Protein AF-L0A247-F1 (afdb_monomer_lite)

Foldseek 3Di:
DDDLVNLQVDFLVRLLVVQVVAAPVAKKKWADQPPPVPDPQDAPPVRHGDDDDPGDDTDIDGFRKDKDWQDDVSLPVVVPVNSPPPFTKMKIKTALPDPQQDDGIWMDGPNFTWAFPDGWDAGHPHRGITITITTGPPDDPDD

Sequence (143 aa):
MFTPTEIQALSVPELRVIFDALNSPGVKVHRAAPTNNDAPQEVDASGNTILQPPAPEAASVRVSGYAYQLQGRERREYGGDFADIDAPLWLVLLLGDAPVGTPGFELESNGLRLRPLEDANDLGTVGVAWQVLCRAPGARHGV

pLDDT: mean 79.43, std 12.86, range [37.12, 94.56]

Radius of gyration: 18.92 Å; chains: 1; bounding box: 56×45×36 Å

Organism: Deinococcus peraridilitoris (strain DSM 19664 / LMG 22246 / CIP 109416 / KR-200) (NCBI:txid937777)

Structure (mmCIF, N/CA/C/O backbone):
data_AF-L0A247-F1
#
_entry.id   AF-L0A247-F1
#
loop_
_atom_site.group_PDB
_atom_site.id
_atom_site.type_symbol
_atom_site.label_atom_id
_atom_site.label_alt_id
_atom_site.label_comp_id
_atom_site.label_asym_id
_atom_site.label_entity_id
_atom_site.label_seq_id
_atom_site.pdbx_PDB_ins_code
_atom_site.Cartn_x
_atom_site.Cartn_y
_atom_site.Cartn_z
_atom_site.occupancy
_atom_site.B_iso_or_equiv
_atom_site.auth_seq_id
_atom_site.auth_comp_id
_atom_site.auth_asym_id
_atom_site.auth_atom_id
_atom_site.pdbx_PDB_model_num
ATOM 1 N N . MET A 1 1 ? 14.560 -7.254 0.132 1.00 61.62 1 MET A N 1
ATOM 2 C CA . MET A 1 1 ? 13.089 -7.200 0.215 1.00 61.62 1 MET A CA 1
ATOM 3 C C . MET A 1 1 ? 12.668 -8.188 1.285 1.00 61.62 1 MET A C 1
ATOM 5 O O . MET A 1 1 ? 13.225 -9.276 1.282 1.00 61.62 1 MET A O 1
ATOM 9 N N . PHE A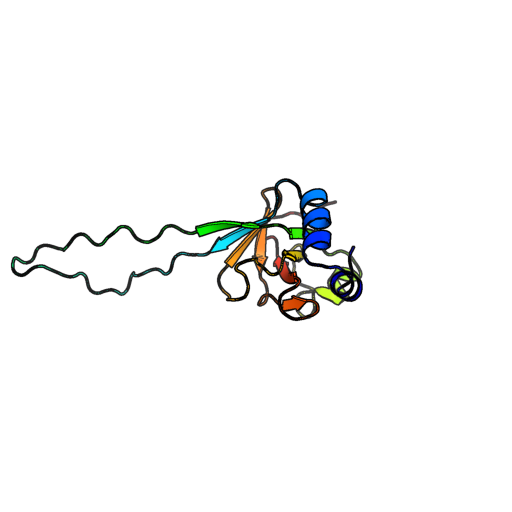 1 2 ? 11.762 -7.807 2.188 1.00 64.31 2 PHE A N 1
ATOM 10 C CA . PHE A 1 2 ? 11.194 -8.750 3.151 1.00 64.31 2 PHE A CA 1
ATOM 11 C C . PHE A 1 2 ? 10.108 -9.578 2.467 1.00 64.31 2 PHE A C 1
ATOM 13 O O . PHE A 1 2 ? 9.194 -9.031 1.851 1.00 64.31 2 PHE A O 1
ATOM 20 N N . THR A 1 3 ? 10.229 -10.890 2.562 1.00 68.00 3 THR A N 1
ATOM 21 C CA . THR A 1 3 ? 9.198 -11.847 2.180 1.00 68.00 3 THR A CA 1
ATOM 22 C C . THR A 1 3 ? 8.062 -11.827 3.204 1.00 68.00 3 THR A C 1
ATOM 24 O O . THR A 1 3 ? 8.297 -11.504 4.374 1.00 68.00 3 THR A O 1
ATOM 27 N N . PRO A 1 4 ? 6.837 -12.229 2.817 1.00 66.56 4 PRO A N 1
ATOM 28 C CA . PRO A 1 4 ? 5.744 -12.409 3.764 1.00 66.56 4 PRO A CA 1
ATOM 29 C C . PRO A 1 4 ? 6.164 -13.224 4.989 1.00 66.56 4 PRO A C 1
ATOM 31 O O . PRO A 1 4 ? 5.896 -12.792 6.100 1.00 66.56 4 PRO A O 1
ATOM 34 N N . THR A 1 5 ? 6.901 -14.327 4.797 1.00 69.00 5 THR A N 1
ATOM 35 C CA . THR A 1 5 ? 7.410 -15.209 5.862 1.00 69.00 5 THR A CA 1
ATOM 36 C C . THR A 1 5 ? 8.352 -14.500 6.838 1.00 69.00 5 THR A C 1
ATOM 38 O O . THR A 1 5 ? 8.248 -14.713 8.043 1.00 69.00 5 THR A O 1
ATOM 41 N N . GLU A 1 6 ? 9.248 -13.638 6.349 1.00 74.81 6 GLU A N 1
ATOM 42 C CA . GLU A 1 6 ? 10.144 -12.851 7.209 1.00 74.81 6 GLU A CA 1
ATOM 43 C C . GLU A 1 6 ? 9.371 -11.824 8.042 1.00 74.81 6 GLU A C 1
ATOM 45 O O . GLU A 1 6 ? 9.709 -11.607 9.200 1.00 74.81 6 GLU A O 1
ATOM 50 N N . ILE A 1 7 ? 8.300 -11.242 7.492 1.00 70.56 7 ILE A N 1
ATOM 51 C CA . ILE A 1 7 ? 7.429 -10.310 8.223 1.00 70.56 7 ILE A CA 1
ATOM 52 C C . ILE A 1 7 ? 6.687 -11.033 9.354 1.00 70.56 7 ILE A C 1
ATOM 54 O O . ILE A 1 7 ? 6.565 -10.478 10.441 1.00 70.56 7 ILE A O 1
ATOM 58 N N . GLN A 1 8 ? 6.247 -12.281 9.146 1.00 67.88 8 GLN A N 1
ATOM 59 C CA . GLN A 1 8 ? 5.537 -13.045 10.190 1.00 67.88 8 GLN A CA 1
ATOM 60 C C . GLN A 1 8 ? 6.439 -13.432 11.368 1.00 67.88 8 GLN A C 1
ATOM 62 O O . GLN A 1 8 ? 5.936 -13.710 12.454 1.00 67.88 8 GLN A O 1
ATOM 67 N N . ALA A 1 9 ? 7.755 -13.489 11.156 1.00 76.62 9 ALA A N 1
ATOM 68 C CA . ALA A 1 9 ? 8.720 -13.810 12.203 1.00 76.62 9 ALA A CA 1
ATOM 69 C C . ALA A 1 9 ? 9.053 -12.606 13.101 1.00 76.62 9 ALA A C 1
ATOM 71 O O . ALA A 1 9 ? 9.680 -12.787 14.144 1.00 76.62 9 ALA A O 1
ATOM 72 N N . LEU A 1 10 ? 8.656 -11.395 12.698 1.00 78.12 10 LEU A N 1
ATOM 73 C CA . LEU A 1 10 ? 8.969 -10.151 13.391 1.00 78.12 10 LEU A CA 1
ATOM 74 C C . LEU A 1 10 ? 7.786 -9.673 14.233 1.00 78.12 10 LEU A C 1
ATOM 76 O O . LEU A 1 10 ? 6.622 -9.763 13.842 1.00 78.12 10 LEU A O 1
ATOM 80 N N . SER A 1 11 ? 8.092 -9.101 15.392 1.00 80.94 11 SER A N 1
ATOM 81 C CA . SER A 1 11 ? 7.105 -8.418 16.222 1.00 80.94 11 SER A CA 1
ATOM 82 C C . SER A 1 11 ? 6.771 -7.022 15.675 1.00 80.94 11 SER A C 1
ATOM 84 O O . SER A 1 11 ? 7.562 -6.388 14.974 1.00 80.94 11 SER A O 1
ATOM 86 N N . VAL A 1 12 ? 5.600 -6.492 16.045 1.00 80.25 12 VAL A N 1
ATOM 87 C CA . VAL A 1 12 ? 5.164 -5.138 15.650 1.00 80.25 12 VAL A CA 1
ATOM 88 C C . VAL A 1 12 ? 6.189 -4.046 16.021 1.00 80.25 12 VAL A C 1
ATOM 90 O O . VAL A 1 12 ? 6.452 -3.184 15.179 1.00 80.25 12 VAL A O 1
ATOM 93 N N . PRO A 1 13 ? 6.816 -4.045 17.220 1.00 83.38 13 PRO A N 1
ATOM 94 C CA . PRO A 1 13 ? 7.874 -3.083 17.535 1.00 83.38 13 P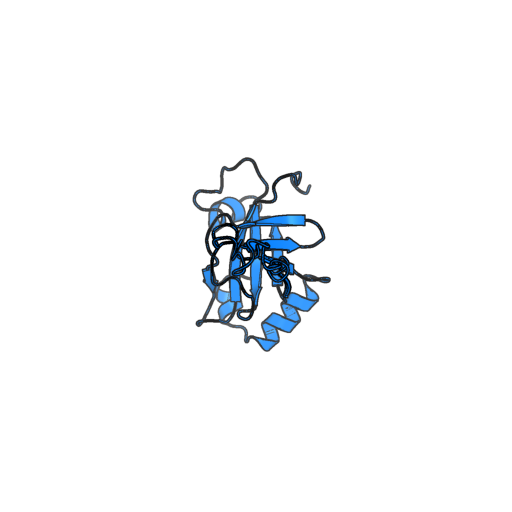RO A CA 1
ATOM 95 C C . PRO A 1 13 ? 9.097 -3.187 16.614 1.00 83.38 13 PRO A C 1
ATOM 97 O O . PRO A 1 13 ? 9.636 -2.158 16.210 1.00 83.38 13 PRO A O 1
ATOM 100 N N . GLU A 1 14 ? 9.521 -4.400 16.249 1.00 84.75 14 GLU A N 1
ATOM 101 C CA . GLU A 1 14 ? 10.663 -4.614 15.347 1.00 84.75 14 GLU A CA 1
ATOM 102 C C . GLU A 1 14 ? 10.353 -4.117 13.934 1.00 84.75 14 GLU A C 1
ATOM 104 O O . GLU A 1 14 ? 11.150 -3.386 13.342 1.00 84.75 14 GLU A O 1
ATOM 109 N N . LEU A 1 15 ? 9.161 -4.433 13.422 1.00 82.75 15 LEU A N 1
ATOM 110 C CA . LEU A 1 15 ? 8.697 -3.941 12.125 1.00 82.75 15 LEU A CA 1
ATOM 111 C C . LEU A 1 15 ? 8.607 -2.419 12.088 1.00 82.75 15 LEU A C 1
ATOM 113 O O . LEU A 1 15 ? 8.993 -1.818 11.089 1.00 82.75 15 LEU A O 1
ATOM 117 N N . ARG A 1 16 ? 8.159 -1.781 13.175 1.00 83.88 16 ARG A N 1
ATOM 118 C CA . ARG A 1 16 ? 8.105 -0.317 13.256 1.00 83.88 16 ARG A CA 1
ATOM 119 C C . ARG A 1 16 ? 9.494 0.301 13.105 1.00 83.88 16 ARG A C 1
ATOM 121 O O . ARG A 1 16 ? 9.663 1.188 12.276 1.00 83.88 16 ARG A O 1
ATOM 128 N N . VAL A 1 17 ? 10.492 -0.212 13.829 1.00 85.06 17 VAL A N 1
ATOM 129 C CA . VAL A 1 17 ? 11.884 0.265 13.719 1.00 85.06 17 VAL A CA 1
ATOM 130 C C . VAL A 1 17 ? 12.418 0.092 12.295 1.00 85.06 17 VAL A C 1
ATOM 132 O O . VAL A 1 17 ? 13.030 1.009 11.749 1.00 85.06 17 VAL A O 1
ATOM 135 N N . ILE A 1 18 ? 12.165 -1.063 11.676 1.00 85.06 18 ILE A N 1
ATOM 136 C CA . ILE A 1 18 ? 12.611 -1.356 10.309 1.00 85.06 18 ILE A CA 1
ATOM 137 C C . ILE A 1 18 ? 11.933 -0.425 9.296 1.00 85.06 18 ILE A C 1
ATOM 139 O O . ILE A 1 18 ? 12.609 0.168 8.456 1.00 85.06 18 ILE A O 1
ATOM 143 N N . PHE A 1 19 ? 10.610 -0.272 9.361 1.00 85.56 19 PHE A N 1
ATOM 144 C CA . PHE A 1 19 ? 9.858 0.559 8.419 1.00 85.56 19 PHE A CA 1
ATOM 145 C C . PHE A 1 19 ? 10.207 2.041 8.549 1.00 85.56 19 PHE A C 1
ATOM 147 O O . PHE A 1 19 ? 10.412 2.701 7.528 1.00 85.56 19 PHE A O 1
ATOM 154 N N . ASP A 1 20 ? 10.343 2.545 9.775 1.00 81.69 20 ASP A N 1
ATOM 155 C CA . ASP A 1 20 ? 10.732 3.934 10.021 1.00 81.69 20 ASP A CA 1
ATOM 156 C C . ASP A 1 20 ? 12.152 4.220 9.498 1.00 81.69 20 ASP A C 1
ATOM 158 O O . ASP A 1 20 ? 12.416 5.307 8.980 1.00 81.69 20 ASP A O 1
ATOM 162 N N . ALA A 1 21 ? 13.057 3.235 9.565 1.00 82.81 21 ALA A N 1
ATOM 163 C CA . ALA A 1 21 ? 14.403 3.349 9.006 1.00 82.81 21 ALA A CA 1
ATOM 164 C C . ALA A 1 21 ? 14.424 3.300 7.468 1.00 82.81 21 ALA A C 1
ATOM 166 O O . ALA A 1 21 ? 15.199 4.019 6.837 1.00 82.81 21 ALA A O 1
ATOM 167 N N . LEU A 1 22 ? 13.592 2.453 6.854 1.00 78.19 22 LEU A N 1
ATOM 168 C CA . LEU A 1 22 ? 13.606 2.221 5.406 1.00 78.19 22 LEU A CA 1
ATOM 169 C C . LEU A 1 22 ? 12.894 3.294 4.591 1.00 78.19 22 LEU A C 1
ATOM 171 O O . LEU A 1 22 ? 13.208 3.469 3.415 1.00 78.19 22 LEU A O 1
ATOM 175 N N . ASN A 1 23 ? 11.912 3.975 5.171 1.00 68.38 23 ASN A N 1
ATOM 176 C CA . ASN A 1 23 ? 11.053 4.866 4.411 1.00 68.38 23 ASN A CA 1
ATOM 177 C C . ASN A 1 23 ? 10.811 6.158 5.180 1.00 68.38 23 ASN A C 1
ATOM 179 O O . ASN A 1 23 ? 9.683 6.460 5.537 1.00 68.38 23 ASN A O 1
ATOM 183 N N . SER A 1 24 ? 11.861 6.936 5.436 1.00 64.75 24 SER A N 1
ATOM 184 C CA . SER A 1 24 ? 11.723 8.312 5.921 1.00 64.75 24 SER A CA 1
ATOM 185 C C . SER A 1 24 ? 11.548 9.245 4.714 1.00 64.75 24 SER A C 1
ATOM 187 O O . SER A 1 24 ? 12.439 9.284 3.863 1.00 64.75 24 SER A O 1
ATOM 189 N N . PRO A 1 25 ? 10.418 9.974 4.585 1.00 64.38 25 PRO A N 1
ATOM 190 C CA . PRO A 1 25 ? 9.573 10.457 5.683 1.00 64.38 25 PRO A CA 1
ATOM 191 C C . PRO A 1 25 ? 8.287 9.653 5.996 1.00 64.38 25 PRO A C 1
ATOM 193 O O . PRO A 1 25 ? 7.515 10.092 6.843 1.00 64.38 25 PRO A O 1
ATOM 196 N N . GLY A 1 26 ? 8.017 8.521 5.354 1.00 79.81 26 GLY A N 1
ATOM 197 C CA . GLY A 1 26 ? 6.903 7.609 5.670 1.00 79.81 26 GLY A CA 1
ATOM 198 C C . GLY A 1 26 ? 5.865 7.523 4.555 1.00 79.81 26 GLY A C 1
ATOM 199 O O . GLY A 1 26 ? 5.914 8.288 3.588 1.00 79.81 26 GLY A O 1
ATOM 200 N N . VAL A 1 27 ? 4.887 6.626 4.713 1.00 89.19 27 VAL A N 1
ATOM 201 C CA . VAL A 1 27 ? 3.733 6.524 3.804 1.00 89.19 27 VAL A CA 1
ATOM 202 C C . VAL A 1 27 ? 2.583 7.357 4.362 1.00 89.19 27 VAL A C 1
ATOM 204 O O . VAL A 1 27 ? 2.311 7.329 5.562 1.00 89.19 27 VAL A O 1
ATOM 207 N N . LYS A 1 28 ? 1.889 8.116 3.514 1.00 91.50 28 LYS A N 1
ATOM 208 C CA . LYS A 1 28 ? 0.606 8.734 3.870 1.00 91.50 28 LYS A CA 1
ATOM 209 C C . LYS A 1 28 ? -0.535 7.909 3.296 1.00 91.50 28 LYS A C 1
ATOM 211 O O . LYS A 1 28 ? -0.479 7.514 2.135 1.00 91.50 28 LYS A O 1
ATOM 216 N N . VAL A 1 29 ? -1.572 7.703 4.096 1.00 91.44 29 VAL A N 1
ATOM 217 C CA . VAL A 1 29 ? -2.848 7.126 3.674 1.00 91.44 29 VAL A CA 1
ATOM 218 C C . VAL A 1 29 ? -3.848 8.263 3.530 1.00 91.44 29 VAL A C 1
ATOM 220 O O . VAL A 1 29 ? -4.139 8.951 4.507 1.00 91.44 29 VAL A O 1
ATOM 223 N N . HIS A 1 30 ? -4.363 8.449 2.321 1.00 90.44 30 HIS A N 1
ATOM 224 C CA . HIS A 1 30 ? -5.393 9.424 1.984 1.00 90.44 30 HIS A CA 1
ATOM 225 C C . HIS A 1 30 ? -6.736 8.712 1.894 1.00 90.44 30 HIS A C 1
ATOM 227 O O . HIS A 1 30 ? -6.908 7.826 1.056 1.00 90.44 30 HIS A O 1
ATOM 233 N N . ARG A 1 31 ? -7.703 9.103 2.722 1.00 82.44 31 ARG A N 1
ATOM 234 C CA . ARG A 1 31 ? -9.088 8.635 2.605 1.00 82.44 31 ARG A CA 1
ATOM 235 C C . ARG A 1 31 ? -9.976 9.757 2.106 1.00 82.44 31 ARG A C 1
ATOM 237 O O . ARG A 1 31 ? -9.939 10.869 2.634 1.00 82.44 31 ARG A O 1
ATOM 244 N N . ALA A 1 32 ? -10.789 9.446 1.100 1.00 67.25 32 ALA A N 1
ATOM 245 C CA . ALA A 1 32 ? -11.870 10.335 0.720 1.00 67.25 32 ALA A CA 1
ATOM 246 C C . ALA A 1 32 ? -12.823 10.471 1.912 1.00 67.25 32 ALA A C 1
ATOM 248 O O . ALA A 1 32 ? -13.175 9.480 2.557 1.00 67.25 32 ALA A O 1
ATOM 249 N N . ALA A 1 33 ? -13.217 11.702 2.219 1.00 61.84 33 ALA A N 1
ATOM 250 C CA . ALA A 1 33 ? -14.287 11.918 3.168 1.00 61.84 33 ALA A CA 1
ATOM 251 C C . ALA A 1 33 ? -15.574 11.272 2.633 1.00 61.84 33 ALA A C 1
ATOM 253 O O . ALA A 1 33 ? -15.807 11.317 1.420 1.00 61.84 33 ALA A O 1
ATOM 254 N N . PRO A 1 34 ? -16.422 10.691 3.496 1.00 56.38 34 PRO A N 1
ATOM 255 C CA . PRO A 1 34 ? -17.761 10.321 3.076 1.00 56.38 34 PRO A CA 1
ATOM 256 C C . PRO A 1 34 ? -18.469 11.596 2.606 1.00 56.38 34 PRO A C 1
ATOM 258 O O . PRO A 1 34 ? -18.750 12.498 3.396 1.00 56.38 34 PRO A O 1
ATOM 261 N N . THR A 1 35 ? -18.706 11.712 1.301 1.00 53.31 35 THR A N 1
ATOM 262 C CA . THR A 1 35 ? -19.495 12.805 0.737 1.00 53.31 35 THR A CA 1
ATOM 263 C C . THR A 1 35 ? -20.932 12.641 1.203 1.00 53.31 35 THR A C 1
ATOM 265 O O . THR A 1 35 ? -21.670 11.823 0.664 1.00 53.31 35 THR A O 1
ATOM 268 N N . ASN A 1 36 ? -21.345 13.452 2.174 1.00 51.91 36 ASN A N 1
ATOM 269 C CA . ASN A 1 36 ? -22.738 13.596 2.606 1.00 51.91 36 ASN A CA 1
ATOM 270 C C . ASN A 1 36 ? -23.575 14.395 1.577 1.00 51.91 36 ASN A C 1
ATOM 272 O O . ASN A 1 36 ? -24.443 15.180 1.943 1.00 51.91 36 ASN A O 1
ATOM 276 N N . ASN A 1 37 ? -23.303 14.229 0.278 1.00 51.31 37 ASN A N 1
ATOM 277 C CA . ASN A 1 37 ? -23.938 15.018 -0.785 1.00 51.31 37 ASN A CA 1
ATOM 278 C C . ASN A 1 37 ? -25.402 14.627 -1.058 1.00 51.31 37 ASN A C 1
ATOM 280 O O . ASN A 1 37 ? -26.077 15.349 -1.783 1.00 51.31 37 ASN A O 1
ATOM 284 N N . ASP A 1 38 ? -25.894 13.534 -0.466 1.00 51.50 38 ASP A N 1
ATOM 285 C CA . ASP A 1 38 ? -27.291 13.086 -0.576 1.00 51.50 38 ASP A CA 1
ATOM 286 C C . ASP A 1 38 ? -28.148 13.423 0.658 1.00 51.50 38 ASP A C 1
ATOM 288 O O . ASP A 1 38 ? -29.314 13.034 0.725 1.00 51.50 38 ASP A O 1
ATOM 292 N N . ALA A 1 39 ? -27.615 14.142 1.655 1.00 52.31 39 ALA A N 1
ATOM 293 C CA . ALA A 1 39 ? -28.449 14.609 2.759 1.00 52.31 39 ALA A CA 1
ATOM 294 C C . ALA A 1 39 ? -29.413 15.695 2.236 1.00 52.31 39 ALA A C 1
ATOM 296 O O . ALA A 1 39 ? -28.935 16.703 1.703 1.00 52.31 39 ALA A O 1
ATOM 297 N N . PRO A 1 40 ? -30.748 15.538 2.380 1.00 60.34 40 PRO A N 1
ATOM 298 C CA . PRO A 1 40 ? -31.696 16.591 2.038 1.00 60.34 40 PRO A CA 1
ATOM 299 C C . PRO A 1 40 ? -31.274 17.891 2.721 1.00 60.34 40 PRO A C 1
ATOM 301 O O . PRO A 1 40 ? -30.947 17.884 3.909 1.00 60.34 40 PRO A O 1
ATOM 304 N N . GLN A 1 41 ? -31.254 18.999 1.980 1.00 65.19 41 GLN A N 1
ATOM 305 C CA . GLN A 1 41 ? -31.003 20.303 2.584 1.00 65.19 41 GLN A CA 1
ATOM 306 C C . GLN A 1 41 ? -32.126 20.573 3.588 1.00 65.19 41 GLN A C 1
ATOM 308 O O . GLN A 1 41 ? -33.269 20.803 3.190 1.00 65.19 41 GLN A O 1
ATOM 313 N N . GLU A 1 42 ? -31.821 20.501 4.885 1.00 66.62 42 GLU A N 1
ATOM 314 C CA . GLU A 1 42 ? -32.783 20.892 5.906 1.00 66.62 42 GLU A CA 1
ATOM 315 C C . GLU A 1 42 ? -33.057 22.386 5.746 1.00 66.62 42 GLU A C 1
ATOM 317 O O . GLU A 1 42 ? -32.157 23.229 5.803 1.00 66.62 42 GLU A O 1
ATOM 322 N N . VAL A 1 43 ? -34.320 22.702 5.492 1.00 73.12 43 VAL A N 1
ATOM 323 C CA . VAL A 1 43 ? -34.843 24.062 5.503 1.00 73.12 43 VAL A CA 1
ATOM 324 C C . VAL A 1 43 ? -35.572 24.270 6.820 1.00 73.12 43 VAL A C 1
ATOM 326 O O . VAL A 1 43 ? -36.328 23.404 7.265 1.00 73.12 43 VAL A O 1
ATOM 329 N N . ASP A 1 44 ? -35.325 25.402 7.469 1.00 74.50 44 ASP A N 1
ATOM 330 C CA . ASP A 1 44 ? -36.058 25.772 8.671 1.00 74.50 44 ASP A CA 1
ATOM 331 C C . ASP A 1 44 ? -37.536 26.076 8.349 1.00 74.50 44 ASP A C 1
ATOM 333 O O . ASP A 1 44 ? -37.956 26.175 7.193 1.00 74.50 44 ASP A O 1
ATOM 337 N N . ALA A 1 45 ? -38.353 26.259 9.389 1.00 72.75 45 ALA A N 1
ATOM 338 C CA . ALA A 1 45 ? -39.774 26.590 9.240 1.00 72.75 45 ALA A CA 1
ATOM 339 C C . ALA A 1 45 ? -40.038 27.934 8.521 1.00 72.75 45 ALA A C 1
ATOM 341 O O . ALA A 1 45 ? -41.186 28.240 8.203 1.00 72.75 45 ALA A O 1
ATOM 342 N N . SER A 1 46 ? -38.996 28.733 8.272 1.00 79.62 46 SER A N 1
ATOM 343 C CA . SER A 1 46 ? -39.045 30.008 7.549 1.00 79.62 46 SER A CA 1
ATOM 344 C C . SER A 1 46 ? -38.560 29.882 6.097 1.00 79.62 46 SER A C 1
ATOM 346 O O . SER A 1 46 ? -38.538 30.879 5.379 1.00 79.62 46 SER A O 1
ATOM 348 N N . GLY A 1 47 ? -38.192 28.676 5.649 1.00 71.06 47 GLY A N 1
ATOM 349 C CA . GLY A 1 47 ? -37.686 28.410 4.303 1.00 71.06 47 GLY A CA 1
ATOM 350 C C . GLY A 1 47 ? -36.211 28.762 4.099 1.00 71.06 47 GLY A C 1
ATOM 351 O O . GLY A 1 47 ? -35.751 28.756 2.957 1.00 71.06 47 GLY A O 1
ATOM 352 N N . ASN A 1 48 ? -35.457 29.056 5.163 1.00 76.56 48 ASN A N 1
ATOM 353 C CA . ASN A 1 48 ? -34.018 29.278 5.057 1.00 76.56 48 ASN A CA 1
ATOM 354 C C . ASN A 1 48 ? -33.271 27.949 5.136 1.00 76.56 48 ASN A C 1
ATOM 356 O O . ASN A 1 48 ? -33.572 27.095 5.968 1.00 76.56 48 ASN A O 1
ATOM 360 N N . THR A 1 49 ? -32.249 27.793 4.300 1.00 69.19 49 THR A N 1
ATOM 361 C CA . THR A 1 49 ? -31.333 26.655 4.378 1.00 69.19 49 THR A CA 1
ATOM 362 C C . THR A 1 49 ? -30.582 26.686 5.705 1.00 69.19 49 THR A C 1
ATOM 364 O O . THR A 1 49 ? -29.889 27.660 6.009 1.00 69.19 49 THR A O 1
ATOM 367 N N . ILE A 1 50 ? -30.688 25.615 6.489 1.00 71.38 50 ILE A N 1
ATOM 368 C CA . ILE A 1 50 ? -29.856 25.432 7.673 1.00 71.38 50 ILE A CA 1
ATOM 369 C C . ILE A 1 50 ? -28.426 25.200 7.179 1.00 71.38 50 ILE A C 1
ATOM 371 O O . ILE A 1 50 ? -28.178 24.320 6.353 1.00 71.38 50 ILE A O 1
ATOM 375 N N . LEU A 1 51 ? -27.480 26.020 7.648 1.00 62.78 51 LEU A N 1
ATOM 376 C CA . LEU A 1 51 ? -26.058 25.842 7.355 1.00 62.78 51 LEU A CA 1
ATOM 377 C C . LEU A 1 51 ? -25.635 24.447 7.820 1.00 62.78 51 LEU A C 1
ATOM 379 O O . LEU A 1 51 ? -25.527 24.195 9.021 1.00 62.78 51 LEU A O 1
ATOM 383 N N . GLN A 1 52 ? -25.397 23.544 6.868 1.00 61.25 52 GLN A N 1
ATOM 384 C CA . GLN A 1 52 ? -24.783 22.264 7.183 1.00 61.25 52 GLN A CA 1
ATOM 385 C C . GLN A 1 52 ? -23.372 22.510 7.734 1.00 61.25 52 GLN A C 1
ATOM 387 O O . GLN A 1 52 ? -22.672 23.415 7.262 1.00 61.25 52 GLN A O 1
ATOM 392 N N . PRO A 1 53 ? -22.933 21.716 8.726 1.00 59.84 53 PRO A N 1
ATOM 393 C CA . PRO A 1 53 ? -21.539 21.725 9.134 1.00 59.84 53 PRO A CA 1
ATOM 394 C C . PRO A 1 53 ? -20.649 21.449 7.911 1.00 59.84 53 PRO A C 1
ATOM 396 O O . PRO A 1 53 ? -21.069 20.715 7.010 1.00 59.84 53 PRO A O 1
ATOM 399 N N . PRO A 1 54 ? -19.438 22.036 7.849 1.00 57.31 54 PRO A N 1
ATOM 400 C CA . PRO A 1 54 ? -18.526 21.788 6.741 1.00 57.31 54 PRO A CA 1
ATOM 401 C C . PRO A 1 54 ? -18.338 20.279 6.571 1.00 57.31 54 PRO A C 1
ATOM 403 O O . PRO A 1 54 ? -18.200 19.552 7.560 1.00 57.31 54 PRO A O 1
ATOM 406 N N . ALA A 1 55 ? -18.370 19.813 5.320 1.00 57.69 55 ALA A N 1
ATOM 407 C CA . ALA A 1 55 ? -18.106 18.414 5.019 1.00 57.69 55 ALA A CA 1
ATOM 408 C C . ALA A 1 55 ? -16.770 18.007 5.667 1.00 57.69 55 ALA A C 1
ATOM 410 O O . ALA A 1 55 ? -15.828 18.809 5.642 1.00 57.69 55 ALA A O 1
ATOM 411 N N . PRO A 1 56 ? -16.671 16.804 6.264 1.00 55.53 56 PRO A N 1
ATOM 412 C CA . PRO A 1 56 ? -15.410 16.353 6.833 1.00 55.53 56 PRO A CA 1
ATOM 413 C C . PRO A 1 56 ? -14.322 16.429 5.755 1.00 55.53 56 PRO A C 1
ATOM 415 O O . PRO A 1 56 ? -14.541 16.009 4.621 1.00 55.53 56 PRO A O 1
ATOM 418 N N . GLU A 1 57 ? -13.168 17.015 6.073 1.00 59.16 57 GLU A N 1
ATOM 419 C CA . GLU A 1 57 ? -12.044 17.058 5.137 1.00 59.16 57 GLU A CA 1
ATOM 420 C C . GLU A 1 57 ? -11.494 15.645 4.896 1.00 59.16 57 GLU A C 1
ATOM 422 O O . GLU A 1 57 ? -11.583 14.762 5.754 1.00 59.16 57 GLU A O 1
ATOM 427 N N . ALA A 1 58 ? -10.911 15.424 3.714 1.00 63.97 58 ALA A N 1
ATOM 428 C CA . ALA A 1 58 ? -10.186 14.193 3.423 1.00 63.97 58 ALA A CA 1
ATOM 429 C C . ALA A 1 58 ? -9.077 13.988 4.468 1.00 63.97 58 ALA A C 1
ATOM 431 O O . ALA A 1 58 ? -8.189 14.828 4.626 1.00 63.97 58 ALA A O 1
ATOM 432 N N . ALA A 1 59 ? -9.126 12.867 5.187 1.00 75.12 59 ALA A N 1
ATOM 433 C CA . ALA A 1 59 ? -8.147 12.561 6.217 1.00 75.12 59 ALA A CA 1
ATOM 434 C C . ALA A 1 59 ? -6.883 11.978 5.569 1.00 75.12 59 ALA A C 1
ATOM 436 O O . ALA A 1 59 ? -6.935 10.936 4.909 1.00 75.12 59 ALA A O 1
ATOM 437 N N . SER A 1 60 ? -5.745 12.644 5.779 1.00 84.19 60 SER A N 1
ATOM 438 C CA . SER A 1 60 ? -4.418 12.126 5.440 1.00 84.19 60 SER A CA 1
ATOM 439 C C . SER A 1 60 ? -3.676 11.768 6.722 1.00 84.19 60 SER A C 1
ATOM 441 O O . SER A 1 60 ? -3.326 12.654 7.500 1.00 84.19 60 SER A O 1
ATOM 443 N N . VAL A 1 61 ? -3.374 10.486 6.920 1.00 88.88 61 VAL A N 1
ATOM 444 C CA . VAL A 1 61 ? -2.634 10.001 8.096 1.00 88.88 61 VAL A CA 1
ATOM 445 C C . VAL A 1 61 ? -1.287 9.450 7.660 1.00 88.88 61 VAL A C 1
ATOM 447 O O . VAL A 1 61 ? -1.205 8.657 6.724 1.00 88.88 61 VAL A O 1
ATOM 450 N N . ARG A 1 62 ? -0.215 9.868 8.335 1.00 89.81 62 ARG A N 1
ATOM 451 C CA . ARG A 1 62 ? 1.108 9.269 8.145 1.00 89.81 62 ARG A CA 1
ATOM 452 C C . ARG A 1 62 ? 1.207 7.981 8.953 1.00 89.81 62 ARG A C 1
ATOM 454 O O . ARG A 1 62 ? 0.872 7.974 10.132 1.00 89.81 62 ARG A O 1
ATOM 461 N N . VAL A 1 63 ? 1.702 6.930 8.315 1.00 89.38 63 VAL A N 1
ATOM 462 C CA . VAL A 1 63 ? 1.855 5.597 8.897 1.00 89.38 63 VAL A CA 1
ATOM 463 C C . VAL A 1 63 ? 3.266 5.064 8.662 1.00 89.38 63 VAL A C 1
ATOM 465 O O . VAL A 1 63 ? 3.932 5.430 7.687 1.00 89.38 63 VAL A O 1
ATOM 468 N N . SER A 1 64 ? 3.708 4.183 9.559 1.00 89.12 64 SER A N 1
ATOM 469 C CA . SER A 1 64 ? 4.940 3.417 9.379 1.00 89.12 64 SER A CA 1
ATOM 470 C C . SER A 1 64 ? 4.718 2.374 8.287 1.00 89.12 64 SER A C 1
ATOM 472 O O . SER A 1 64 ? 3.779 1.577 8.344 1.00 89.12 64 SER A O 1
ATOM 474 N N . GLY A 1 65 ? 5.576 2.384 7.276 1.00 88.62 65 GLY A N 1
ATOM 475 C CA . GLY A 1 65 ? 5.470 1.468 6.153 1.00 88.62 65 GLY A CA 1
ATOM 476 C C . GLY A 1 65 ? 6.531 1.722 5.099 1.00 88.62 65 GLY A C 1
ATOM 477 O O . GLY A 1 65 ? 7.149 2.782 5.068 1.00 88.62 65 GLY A O 1
ATOM 478 N N . TYR A 1 66 ? 6.721 0.758 4.215 1.00 88.19 66 TYR A N 1
ATOM 479 C CA . TYR A 1 66 ? 7.737 0.748 3.176 1.00 88.19 66 TYR A CA 1
ATOM 480 C C . TYR A 1 66 ? 7.094 0.486 1.814 1.00 88.19 66 TYR A C 1
ATOM 482 O O . TYR A 1 66 ? 6.314 -0.450 1.663 1.00 88.19 66 TYR A O 1
ATOM 490 N N . ALA A 1 67 ? 7.424 1.310 0.821 1.00 89.88 67 ALA A N 1
ATOM 491 C CA . ALA A 1 67 ? 6.951 1.159 -0.550 1.00 89.88 67 ALA A CA 1
ATOM 492 C C . ALA A 1 67 ? 8.133 0.921 -1.488 1.00 89.88 67 ALA A C 1
ATOM 494 O O . ALA A 1 67 ? 9.123 1.652 -1.433 1.00 89.88 67 ALA A O 1
ATOM 495 N N . TYR A 1 68 ? 8.013 -0.055 -2.383 1.00 89.69 68 TYR A N 1
ATOM 496 C CA . TYR A 1 68 ? 9.020 -0.307 -3.408 1.00 89.69 68 TYR A CA 1
ATOM 497 C C . TYR A 1 68 ? 8.385 -0.740 -4.725 1.00 89.69 68 TYR A C 1
ATOM 499 O O . TYR A 1 68 ? 7.304 -1.330 -4.760 1.00 89.69 68 TYR A O 1
ATOM 507 N N . GLN A 1 69 ? 9.059 -0.406 -5.823 1.00 90.81 69 GLN A N 1
ATOM 508 C CA . GLN A 1 69 ? 8.611 -0.748 -7.164 1.00 90.81 69 GLN A CA 1
ATOM 509 C C . GLN A 1 69 ? 8.943 -2.213 -7.468 1.00 90.81 69 GLN A C 1
ATOM 511 O O . GLN A 1 69 ? 10.090 -2.628 -7.317 1.00 90.81 69 GLN A O 1
ATOM 516 N N . LEU A 1 70 ? 7.962 -2.970 -7.955 1.00 90.12 70 LEU A N 1
ATOM 517 C CA . LEU A 1 70 ? 8.157 -4.341 -8.417 1.00 90.12 70 LEU A CA 1
ATOM 518 C C . LEU A 1 70 ? 8.872 -4.350 -9.770 1.00 90.12 70 LEU A C 1
ATOM 520 O O . LEU A 1 70 ? 8.461 -3.658 -10.711 1.00 90.12 70 LEU A O 1
ATOM 524 N N . GLN A 1 71 ? 9.909 -5.180 -9.895 1.00 88.19 71 GLN A N 1
ATOM 525 C CA . GLN A 1 71 ? 10.670 -5.332 -11.134 1.00 88.19 71 GLN A CA 1
ATOM 526 C C . GLN A 1 71 ? 10.776 -6.796 -11.576 1.00 88.19 71 GLN A C 1
ATOM 528 O O . GLN A 1 71 ? 10.692 -7.729 -10.779 1.00 88.19 71 GLN A O 1
ATOM 533 N N . GLY A 1 72 ? 10.960 -7.012 -12.883 1.00 86.31 72 GLY A N 1
ATOM 534 C CA . GLY A 1 72 ? 11.322 -8.309 -13.461 1.00 86.31 72 GLY A CA 1
ATOM 535 C C . GLY A 1 72 ? 10.452 -9.487 -13.001 1.00 86.31 72 GLY A C 1
ATOM 536 O O . GLY A 1 72 ? 9.303 -9.631 -13.419 1.00 86.31 72 GLY A O 1
ATOM 537 N N . ARG A 1 73 ? 11.036 -10.375 -12.186 1.00 87.56 73 ARG A N 1
ATOM 538 C CA . ARG A 1 73 ? 10.358 -11.564 -11.647 1.00 87.56 73 ARG A CA 1
ATOM 539 C C . ARG A 1 73 ? 9.315 -11.208 -10.588 1.00 87.56 73 ARG A C 1
ATOM 541 O O . ARG A 1 73 ? 8.231 -11.776 -10.622 1.00 87.56 73 ARG A O 1
ATOM 548 N N . GLU A 1 74 ? 9.612 -10.262 -9.703 1.00 86.38 74 GLU A N 1
ATOM 549 C CA . GLU A 1 74 ? 8.714 -9.857 -8.613 1.00 86.38 74 GLU A CA 1
ATOM 550 C C . GLU A 1 74 ? 7.399 -9.315 -9.167 1.00 86.38 74 GLU A C 1
ATOM 552 O O . GLU A 1 74 ? 6.325 -9.593 -8.647 1.00 86.38 74 GLU A O 1
ATOM 557 N N . ARG A 1 75 ? 7.474 -8.604 -10.294 1.00 88.50 75 ARG A N 1
ATOM 558 C CA . ARG A 1 75 ? 6.297 -8.112 -11.005 1.00 88.50 75 ARG A CA 1
ATOM 559 C C . ARG A 1 75 ? 5.355 -9.237 -11.448 1.00 88.50 75 ARG A C 1
ATOM 561 O O . ARG A 1 75 ? 4.148 -9.055 -11.402 1.00 88.50 75 ARG A O 1
ATOM 568 N N . ARG A 1 76 ? 5.893 -10.392 -11.854 1.00 87.12 76 ARG A N 1
ATOM 569 C CA . ARG A 1 76 ? 5.096 -11.575 -12.223 1.00 87.12 76 ARG A CA 1
ATOM 570 C C . ARG A 1 76 ? 4.592 -12.346 -11.006 1.00 87.12 76 ARG A C 1
ATOM 572 O O . ARG A 1 76 ? 3.517 -12.920 -11.063 1.00 87.12 76 ARG A O 1
ATOM 579 N N . GLU A 1 77 ? 5.376 -12.371 -9.935 1.00 87.81 77 GLU A N 1
ATOM 580 C CA . GLU A 1 77 ? 5.065 -13.125 -8.718 1.00 87.81 77 GLU A CA 1
ATOM 581 C C . GLU A 1 77 ? 4.010 -12.425 -7.853 1.00 87.81 77 GLU A C 1
ATOM 583 O O . GLU A 1 77 ? 3.043 -13.052 -7.437 1.00 87.81 77 GLU A O 1
ATOM 588 N N . TYR A 1 78 ? 4.166 -11.118 -7.637 1.00 86.38 78 TYR A N 1
ATOM 589 C CA . TYR A 1 78 ? 3.293 -10.317 -6.774 1.00 86.38 78 TYR A CA 1
ATOM 590 C C . TYR A 1 78 ? 2.277 -9.477 -7.545 1.00 86.38 78 TYR A C 1
ATOM 592 O O . TYR A 1 78 ? 1.295 -9.036 -6.964 1.00 86.38 78 TYR A O 1
ATOM 600 N N . GLY A 1 79 ? 2.502 -9.224 -8.838 1.00 85.62 79 GLY A N 1
ATOM 601 C CA . GLY A 1 79 ? 1.564 -8.446 -9.647 1.00 85.62 79 GLY A CA 1
ATOM 602 C C . GLY A 1 79 ? 0.298 -9.210 -10.025 1.00 85.62 79 GLY A C 1
ATOM 603 O O . GLY A 1 79 ? -0.682 -8.568 -10.389 1.00 85.62 79 GLY A O 1
ATOM 604 N N . GLY A 1 80 ? 0.305 -10.548 -9.951 1.00 86.81 80 GLY A N 1
ATOM 605 C CA . GLY A 1 80 ? -0.841 -11.385 -10.312 1.00 86.81 80 GLY A CA 1
ATOM 606 C C . GLY A 1 80 ? -1.403 -11.023 -11.690 1.00 86.81 80 GLY A C 1
ATOM 607 O O . GLY A 1 80 ? -0.651 -10.846 -12.651 1.00 86.81 80 GLY A O 1
ATOM 608 N N . ASP A 1 81 ? -2.719 -10.821 -11.755 1.00 88.62 81 ASP A N 1
ATOM 609 C CA . ASP A 1 81 ? -3.436 -10.415 -12.973 1.00 88.62 81 ASP A CA 1
ATOM 610 C C . ASP A 1 81 ? -3.035 -9.021 -13.491 1.00 88.62 81 ASP A C 1
ATOM 612 O O . ASP A 1 81 ? -3.315 -8.662 -14.635 1.00 88.62 81 ASP A O 1
ATOM 616 N N . PHE A 1 82 ? -2.347 -8.220 -12.673 1.00 89.00 82 PHE A N 1
ATOM 617 C CA . PHE A 1 82 ? -1.883 -6.884 -13.032 1.00 89.00 82 PHE A CA 1
ATOM 618 C C . PHE A 1 82 ? -0.449 -6.861 -13.568 1.00 89.00 82 PHE A C 1
ATOM 620 O O . PHE A 1 82 ? 0.040 -5.791 -13.937 1.00 89.00 82 PHE A O 1
ATOM 627 N N . ALA A 1 83 ? 0.246 -8.002 -13.633 1.00 88.06 83 ALA A N 1
ATOM 628 C CA . ALA A 1 83 ? 1.650 -8.059 -14.040 1.00 88.06 83 ALA A CA 1
ATOM 629 C C . ALA A 1 83 ? 1.911 -7.396 -15.408 1.00 88.06 83 ALA A C 1
ATOM 631 O O . ALA A 1 83 ? 2.956 -6.771 -15.591 1.00 88.06 83 ALA A O 1
ATOM 632 N N . ASP A 1 84 ? 0.949 -7.431 -16.330 1.00 87.06 84 ASP A N 1
ATOM 633 C CA . ASP A 1 84 ? 1.109 -6.924 -17.699 1.00 87.06 84 ASP A CA 1
ATOM 634 C C . ASP A 1 84 ? 0.569 -5.500 -17.923 1.00 87.06 84 ASP A C 1
ATOM 636 O O . ASP A 1 84 ? 0.584 -5.005 -19.051 1.00 87.06 84 ASP A O 1
ATOM 640 N N . ILE A 1 85 ? 0.107 -4.795 -16.880 1.00 86.19 85 ILE A N 1
ATOM 641 C CA . ILE A 1 85 ? -0.399 -3.425 -17.064 1.00 86.19 85 ILE A CA 1
ATOM 642 C C . ILE A 1 85 ? 0.719 -2.455 -17.469 1.00 86.19 85 ILE A C 1
ATOM 644 O O . ILE A 1 85 ? 1.820 -2.495 -16.921 1.00 86.19 85 ILE A O 1
ATOM 648 N N . ASP A 1 86 ? 0.424 -1.500 -18.350 1.00 85.19 86 ASP A N 1
ATOM 649 C CA . ASP A 1 86 ? 1.384 -0.465 -18.764 1.00 85.19 86 ASP A CA 1
ATOM 650 C C . ASP A 1 86 ? 1.514 0.660 -17.716 1.00 85.19 86 ASP A C 1
ATOM 652 O O . ASP A 1 86 ? 1.139 1.815 -17.920 1.00 85.19 86 ASP A O 1
ATOM 656 N N . ALA A 1 87 ? 1.964 0.290 -16.518 1.00 85.62 87 ALA A N 1
ATOM 657 C CA . ALA A 1 87 ? 2.269 1.195 -15.417 1.00 85.62 87 ALA A CA 1
ATOM 658 C C . ALA A 1 87 ? 3.258 0.540 -14.437 1.00 85.62 87 ALA A C 1
ATOM 660 O O . ALA A 1 87 ? 3.235 -0.686 -14.265 1.00 85.62 87 ALA A O 1
ATOM 661 N N . PRO A 1 88 ? 4.089 1.325 -13.724 1.00 89.44 88 PRO A N 1
ATOM 662 C CA . PRO A 1 88 ? 4.885 0.804 -12.621 1.00 89.44 88 PRO A CA 1
ATOM 663 C C . PRO A 1 88 ? 3.989 0.230 -11.519 1.00 89.44 88 PRO A C 1
ATOM 665 O O . PRO A 1 88 ? 3.096 0.920 -11.013 1.00 89.44 88 PRO A O 1
ATOM 668 N N . LEU A 1 89 ? 4.259 -1.020 -11.143 1.00 92.25 89 LEU A N 1
ATOM 669 C CA . LEU A 1 89 ? 3.657 -1.664 -9.981 1.00 92.25 89 LEU A CA 1
ATOM 670 C C . LEU A 1 89 ? 4.521 -1.428 -8.752 1.00 92.25 89 LEU A C 1
ATOM 672 O O . LEU A 1 89 ? 5.747 -1.464 -8.831 1.00 92.25 89 LEU A O 1
ATOM 676 N N . TRP A 1 90 ? 3.869 -1.203 -7.625 1.00 93.06 90 TRP A N 1
ATOM 677 C CA . TRP A 1 90 ? 4.485 -0.960 -6.335 1.00 93.06 90 TRP A CA 1
ATOM 678 C C . TRP A 1 90 ? 3.862 -1.888 -5.310 1.00 93.06 90 TRP A C 1
ATOM 680 O O . TRP A 1 90 ? 2.639 -1.993 -5.253 1.00 93.06 90 TRP A O 1
ATOM 690 N N . LEU A 1 91 ? 4.687 -2.521 -4.484 1.00 92.06 91 LEU A N 1
ATOM 691 C CA . LEU A 1 91 ? 4.202 -3.179 -3.282 1.00 92.06 91 LEU A CA 1
ATOM 692 C C . LEU A 1 91 ? 4.441 -2.253 -2.098 1.00 92.06 91 LEU A C 1
ATOM 694 O O . LEU A 1 91 ? 5.547 -1.740 -1.903 1.00 92.06 91 LEU A O 1
ATOM 698 N N . VAL A 1 92 ? 3.389 -2.029 -1.320 1.00 92.81 92 VAL A N 1
ATOM 699 C CA . VAL A 1 92 ? 3.453 -1.232 -0.102 1.00 92.81 92 VAL A CA 1
ATOM 700 C C . VAL A 1 92 ? 3.166 -2.131 1.085 1.00 92.81 92 VAL A C 1
ATOM 702 O O . VAL A 1 92 ? 2.123 -2.775 1.145 1.00 92.81 92 VAL A O 1
ATOM 705 N N . LEU A 1 93 ? 4.103 -2.162 2.022 1.00 91.56 93 LEU A N 1
ATOM 706 C CA . LEU A 1 93 ? 3.972 -2.826 3.307 1.00 91.56 93 LEU A CA 1
ATOM 707 C C . LEU A 1 93 ? 3.702 -1.763 4.365 1.00 91.56 93 LEU A C 1
ATOM 709 O O . LEU A 1 93 ? 4.462 -0.805 4.479 1.00 91.56 93 LEU A O 1
ATOM 713 N N . LEU A 1 94 ? 2.627 -1.907 5.125 1.00 91.25 94 LEU A N 1
ATOM 714 C CA . LEU A 1 94 ? 2.246 -0.982 6.190 1.00 91.25 94 LEU A CA 1
ATOM 715 C C . LEU A 1 94 ? 2.175 -1.747 7.504 1.00 91.25 94 LEU A C 1
ATOM 717 O O . LEU A 1 94 ? 1.890 -2.939 7.512 1.00 91.25 94 LEU A O 1
ATOM 721 N N . LEU A 1 95 ? 2.419 -1.077 8.622 1.00 89.25 95 LEU A N 1
ATOM 722 C CA . LEU A 1 95 ? 2.194 -1.687 9.928 1.00 89.25 95 LEU A CA 1
ATOM 723 C C . LEU A 1 95 ? 0.692 -1.962 10.143 1.00 89.25 95 LEU A C 1
ATOM 725 O O . LEU A 1 95 ? -0.153 -1.268 9.577 1.00 89.25 95 LEU A O 1
ATOM 729 N N . GLY A 1 96 ? 0.347 -2.962 10.958 1.00 86.06 96 GLY A N 1
ATOM 730 C CA . GLY A 1 96 ? -1.039 -3.413 11.146 1.00 86.06 96 GLY A CA 1
ATOM 731 C C . GLY A 1 96 ? -2.024 -2.361 11.678 1.00 86.06 96 GLY A C 1
ATOM 732 O O . GLY A 1 96 ? -3.230 -2.506 11.490 1.00 86.06 96 GLY A O 1
ATOM 733 N N . ASP A 1 97 ? -1.536 -1.270 12.276 1.00 86.69 97 ASP A N 1
ATOM 734 C CA . ASP A 1 97 ? -2.351 -0.135 12.731 1.00 86.69 97 ASP A CA 1
ATOM 735 C C . ASP A 1 97 ? -2.759 0.832 11.603 1.00 86.69 97 ASP A C 1
ATOM 737 O O . ASP A 1 97 ? -3.521 1.774 11.838 1.00 86.69 97 ASP A O 1
ATOM 741 N N . ALA A 1 98 ? -2.287 0.616 10.371 1.00 89.00 98 ALA A N 1
ATOM 742 C CA . ALA A 1 98 ? -2.639 1.460 9.240 1.00 89.00 98 ALA A CA 1
ATOM 743 C C . ALA A 1 98 ? -4.140 1.344 8.886 1.00 89.00 98 ALA A C 1
ATOM 745 O O . ALA A 1 98 ? -4.687 0.240 8.814 1.00 89.00 98 ALA A O 1
ATOM 746 N N . PRO A 1 99 ? -4.827 2.465 8.584 1.00 89.00 99 PRO A N 1
ATOM 747 C CA . PRO A 1 99 ? -6.258 2.479 8.287 1.00 89.00 99 PRO A CA 1
ATOM 748 C C . PRO A 1 99 ? -6.532 2.051 6.834 1.00 89.00 99 PRO A C 1
ATOM 750 O O . PRO A 1 99 ? -7.059 2.822 6.029 1.00 89.00 99 PRO A O 1
ATOM 753 N N . VAL A 1 100 ? -6.160 0.821 6.480 1.00 90.12 100 VAL A N 1
ATOM 754 C CA . VAL A 1 100 ? -6.289 0.255 5.122 1.00 90.12 100 VAL A CA 1
ATOM 755 C C . VAL A 1 100 ? -7.149 -1.007 5.062 1.00 90.12 100 VAL A C 1
ATOM 757 O O . VAL A 1 100 ? -7.464 -1.468 3.974 1.00 90.12 100 VAL A O 1
ATOM 760 N N . GLY A 1 101 ? -7.626 -1.507 6.207 1.00 85.06 101 GLY A N 1
ATOM 761 C CA . GLY A 1 101 ? -8.525 -2.670 6.268 1.00 85.06 101 GLY A CA 1
ATOM 762 C C . GLY A 1 101 ? -9.924 -2.446 5.670 1.00 85.06 101 GLY A C 1
ATOM 763 O O . GLY A 1 101 ? -10.750 -3.349 5.688 1.00 85.06 101 GLY A O 1
ATOM 764 N N . THR A 1 102 ? -10.220 -1.247 5.159 1.00 83.44 102 THR A N 1
ATOM 765 C CA . THR A 1 102 ? -11.416 -0.977 4.345 1.00 83.44 102 THR A CA 1
ATOM 766 C C . THR A 1 102 ? -11.012 -0.301 3.033 1.00 83.44 102 THR A C 1
ATOM 768 O O . THR A 1 102 ? -10.132 0.565 3.079 1.00 83.44 102 THR A O 1
ATOM 771 N N . PRO A 1 103 ? -11.648 -0.645 1.895 1.00 82.56 103 PRO A N 1
ATOM 772 C CA . PRO A 1 103 ? -11.332 -0.058 0.590 1.00 82.56 103 PRO A CA 1
ATOM 773 C C . PRO A 1 103 ? -11.593 1.456 0.530 1.00 82.56 103 PRO A C 1
ATOM 775 O O . PRO A 1 103 ? -12.232 2.031 1.413 1.00 82.56 103 PRO A O 1
ATOM 778 N N . GLY A 1 104 ? -11.138 2.108 -0.545 1.00 83.88 104 GLY A N 1
ATOM 779 C CA . GLY A 1 104 ? -11.401 3.536 -0.793 1.00 83.88 104 GLY A CA 1
ATOM 780 C C . GLY A 1 104 ? -10.318 4.492 -0.282 1.00 83.88 104 GLY A C 1
ATOM 781 O O . GLY A 1 104 ? -10.609 5.639 0.062 1.00 83.88 104 GLY A O 1
ATOM 782 N N . PHE A 1 105 ? -9.067 4.032 -0.232 1.00 90.12 105 PHE A N 1
ATOM 783 C CA . 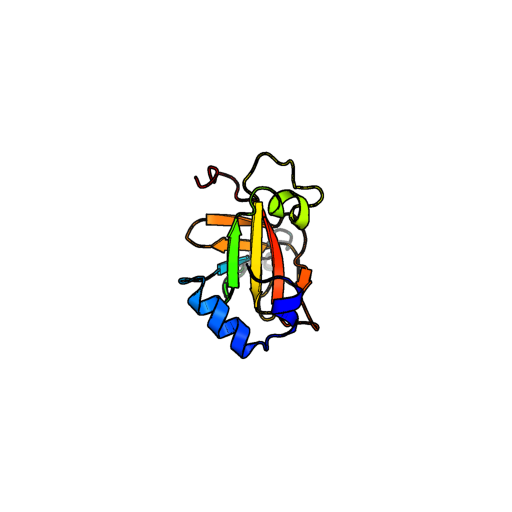PHE A 1 105 ? -7.907 4.848 0.118 1.00 90.12 105 PHE A CA 1
ATOM 784 C C . PHE A 1 105 ? -6.930 4.983 -1.057 1.00 90.12 105 PHE A C 1
ATOM 786 O O 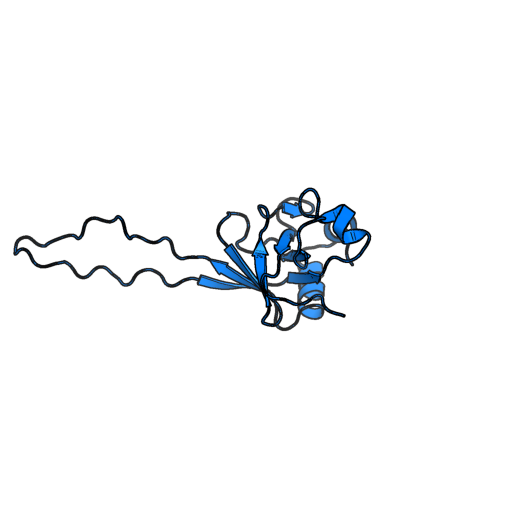. PHE A 1 105 ? -6.893 4.158 -1.967 1.00 90.12 105 PHE A O 1
ATOM 793 N N . GLU A 1 106 ? -6.108 6.024 -1.017 1.00 92.31 106 GLU A N 1
ATOM 794 C CA . GLU A 1 106 ? -4.912 6.169 -1.844 1.00 92.31 106 GLU A CA 1
ATOM 795 C C . GLU A 1 106 ? -3.685 6.283 -0.936 1.00 92.31 106 GLU A C 1
ATOM 797 O O . GLU A 1 106 ? -3.787 6.693 0.221 1.00 92.31 106 GLU A O 1
ATOM 802 N N . LEU A 1 107 ? -2.514 5.927 -1.453 1.00 93.19 107 LEU A N 1
ATOM 803 C CA . LEU A 1 107 ? -1.256 6.009 -0.720 1.00 93.19 107 LEU A CA 1
ATOM 804 C C . LEU A 1 107 ? -0.351 7.073 -1.348 1.00 93.19 107 LEU A C 1
ATOM 806 O O . LEU A 1 107 ? -0.405 7.339 -2.547 1.00 93.19 107 LEU A O 1
ATOM 810 N N . GLU A 1 108 ? 0.503 7.693 -0.546 1.00 92.06 108 GLU A N 1
ATOM 811 C CA . GLU A 1 108 ? 1.570 8.572 -1.022 1.00 92.06 108 GLU A CA 1
ATOM 812 C C . GLU A 1 108 ? 2.878 8.192 -0.336 1.00 92.06 108 GLU A C 1
ATOM 814 O O . GLU A 1 108 ? 2.947 8.153 0.892 1.00 92.06 108 GLU A O 1
ATOM 819 N N . SER A 1 109 ? 3.922 7.936 -1.120 1.00 89.12 109 SER A N 1
ATOM 820 C CA . SER A 1 109 ? 5.265 7.645 -0.614 1.00 89.12 109 SER A CA 1
ATOM 821 C C . SER A 1 109 ? 6.281 8.452 -1.409 1.00 89.12 109 SER A C 1
ATOM 823 O O . SER A 1 109 ? 6.265 8.417 -2.634 1.00 89.12 109 SER A O 1
ATOM 825 N N . ASN A 1 110 ? 7.159 9.200 -0.735 1.00 84.50 110 ASN A N 1
ATOM 826 C CA . ASN A 1 110 ? 8.204 10.018 -1.375 1.00 84.50 110 ASN A CA 1
ATOM 827 C C . ASN A 1 110 ? 7.684 10.969 -2.477 1.00 84.50 110 ASN A C 1
ATOM 829 O O . ASN A 1 110 ? 8.316 11.145 -3.514 1.00 84.50 110 ASN A O 1
ATOM 833 N N . GLY A 1 111 ? 6.506 11.568 -2.262 1.00 84.75 111 GLY A N 1
ATOM 834 C CA . GLY A 1 111 ? 5.853 12.462 -3.228 1.00 84.75 111 GLY A CA 1
ATOM 835 C C . GLY A 1 111 ? 5.176 11.744 -4.400 1.00 84.75 111 GLY A C 1
ATOM 836 O O . GLY A 1 111 ? 4.558 12.396 -5.240 1.00 84.75 111 GLY A O 1
ATOM 837 N N . LEU A 1 112 ? 5.248 10.413 -4.448 1.00 88.94 112 LEU A N 1
ATOM 838 C CA . LEU A 1 112 ? 4.586 9.601 -5.452 1.00 88.94 112 LEU A CA 1
ATOM 839 C C . LEU A 1 112 ? 3.209 9.153 -4.969 1.00 88.94 112 LEU A C 1
ATOM 841 O O . LEU A 1 112 ? 3.088 8.554 -3.901 1.00 88.94 112 LEU A O 1
ATOM 845 N N . ARG A 1 113 ? 2.180 9.396 -5.787 1.00 90.75 113 ARG A N 1
ATOM 846 C CA . ARG A 1 113 ? 0.812 8.950 -5.515 1.00 90.75 113 ARG A CA 1
ATOM 847 C C . ARG A 1 113 ? 0.598 7.538 -6.050 1.00 90.75 113 ARG A C 1
ATOM 849 O O . ARG A 1 113 ? 0.790 7.267 -7.234 1.00 90.75 113 ARG A O 1
ATOM 856 N N . LEU A 1 114 ? 0.201 6.650 -5.154 1.00 93.00 114 LEU A N 1
ATOM 857 C CA . LEU A 1 114 ? 0.026 5.225 -5.367 1.00 93.00 114 LEU A CA 1
ATOM 858 C C . LEU A 1 114 ? -1.458 4.887 -5.223 1.00 93.00 114 LEU A C 1
ATOM 860 O O . LEU A 1 114 ? -2.093 5.204 -4.216 1.00 93.00 114 LEU A O 1
ATOM 864 N N . ARG A 1 115 ? -2.020 4.252 -6.250 1.00 92.75 115 ARG A N 1
ATOM 865 C CA . ARG A 1 115 ? -3.410 3.794 -6.253 1.00 92.75 115 ARG A CA 1
ATOM 866 C C . ARG A 1 115 ? -3.454 2.290 -6.020 1.00 92.75 115 ARG A C 1
ATOM 868 O O . ARG A 1 115 ? -2.882 1.585 -6.858 1.00 92.75 115 ARG A O 1
ATOM 875 N N . PRO A 1 116 ? -4.132 1.812 -4.964 1.00 93.75 116 PRO A N 1
ATOM 876 C CA . PRO A 1 116 ? -4.381 0.390 -4.777 1.00 93.75 116 PRO A CA 1
ATOM 877 C C . PRO A 1 116 ? -5.055 -0.214 -6.012 1.00 93.75 116 PRO A C 1
ATOM 879 O O . PRO A 1 116 ? -5.913 0.418 -6.636 1.00 93.75 116 PRO A O 1
ATOM 882 N N . LEU A 1 117 ? -4.608 -1.404 -6.396 1.00 91.94 117 LEU A N 1
ATOM 883 C CA . LEU A 1 117 ? -5.205 -2.211 -7.464 1.00 91.94 117 LEU A CA 1
ATOM 884 C C . LEU A 1 117 ? -6.193 -3.240 -6.913 1.00 91.94 117 LEU A C 1
ATOM 886 O O . LEU A 1 117 ? -7.107 -3.653 -7.620 1.00 91.94 117 LEU A O 1
ATOM 890 N N . GLU A 1 118 ? -6.015 -3.598 -5.649 1.00 91.12 118 GLU A N 1
ATOM 891 C CA . GLU A 1 118 ? -6.814 -4.548 -4.891 1.00 91.12 118 GLU A CA 1
ATOM 892 C C . GLU A 1 118 ? -6.907 -4.093 -3.428 1.00 91.12 118 GLU A C 1
ATOM 894 O O . GLU A 1 118 ? -6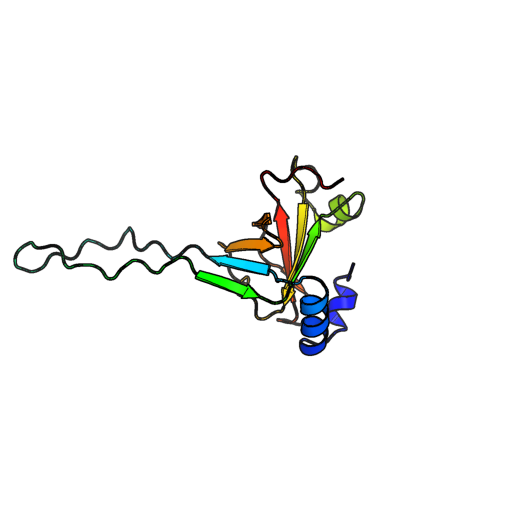.258 -3.119 -3.019 1.00 91.12 118 GLU A O 1
ATOM 899 N N . ASP A 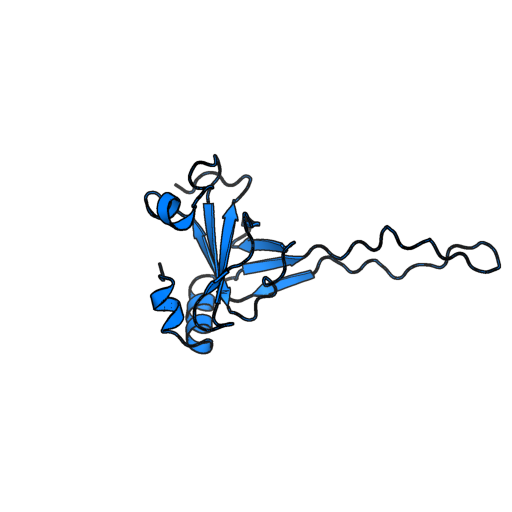1 119 ? -7.734 -4.789 -2.652 1.00 90.44 119 ASP A N 1
ATOM 900 C CA . ASP A 1 119 ? -7.882 -4.547 -1.221 1.00 90.44 119 ASP A CA 1
ATOM 901 C C . ASP A 1 119 ? -6.590 -4.889 -0.462 1.00 90.44 119 ASP A C 1
ATOM 903 O O . ASP A 1 119 ? -5.779 -5.706 -0.897 1.00 90.44 119 ASP A O 1
ATOM 907 N N . ALA A 1 120 ? -6.385 -4.254 0.695 1.00 91.19 120 ALA A N 1
ATOM 908 C CA . ALA A 1 120 ? -5.223 -4.543 1.526 1.00 91.19 120 ALA A CA 1
ATOM 909 C C . ALA A 1 120 ? -5.284 -5.983 2.057 1.00 91.19 120 ALA A C 1
ATOM 911 O O . ALA A 1 120 ? -6.265 -6.383 2.683 1.00 91.19 120 ALA A O 1
ATOM 912 N N . ASN A 1 121 ? -4.209 -6.737 1.848 1.00 90.12 121 ASN A N 1
ATOM 913 C CA . ASN A 1 121 ? -4.064 -8.093 2.355 1.00 90.12 121 ASN A CA 1
ATOM 914 C C . ASN A 1 121 ? -3.363 -8.078 3.721 1.00 90.12 121 ASN A C 1
ATOM 916 O O . ASN A 1 121 ? -2.321 -7.438 3.867 1.00 90.12 121 ASN A O 1
ATOM 920 N N . ASP A 1 122 ? -3.912 -8.780 4.710 1.00 87.81 122 ASP A N 1
ATOM 921 C CA . ASP A 1 122 ? -3.275 -8.937 6.024 1.00 87.81 122 ASP A CA 1
ATOM 922 C C . ASP A 1 122 ? -2.119 -9.946 5.910 1.00 87.81 122 ASP A C 1
ATOM 924 O O . ASP A 1 122 ? -2.280 -11.046 5.372 1.00 87.81 122 ASP A O 1
ATOM 928 N N . LEU A 1 123 ? -0.932 -9.565 6.377 1.00 82.44 123 LEU A N 1
ATOM 929 C CA . LEU A 1 123 ? 0.263 -10.398 6.377 1.00 82.44 123 LEU A CA 1
ATOM 930 C C . LEU A 1 123 ? 0.655 -10.797 7.799 1.00 82.44 123 LEU A C 1
ATOM 932 O O . LEU A 1 123 ? 0.905 -9.953 8.658 1.00 82.44 123 LEU A O 1
ATOM 936 N N . GLY A 1 124 ? 0.859 -12.103 7.988 1.00 69.69 124 GLY A N 1
ATOM 937 C CA . GLY A 1 124 ? 1.295 -12.684 9.258 1.00 69.69 124 GLY A CA 1
ATOM 938 C C . GLY A 1 124 ? 0.130 -13.179 10.104 1.00 69.69 124 GLY A C 1
ATOM 939 O O . GLY A 1 124 ? -0.927 -13.529 9.582 1.00 69.69 124 GLY A O 1
ATOM 940 N N . THR A 1 125 ? 0.331 -13.262 11.421 1.00 64.94 125 THR A N 1
ATOM 941 C CA . THR A 1 125 ? -0.808 -13.354 12.344 1.00 64.94 125 THR A CA 1
ATOM 942 C C . THR A 1 125 ? -1.602 -12.053 12.277 1.00 64.94 125 THR A C 1
ATOM 944 O O . THR A 1 125 ? -0.999 -10.994 12.133 1.00 64.94 125 THR A O 1
ATOM 947 N N . VAL A 1 126 ? -2.930 -12.143 12.394 1.00 68.62 126 VAL A N 1
ATOM 948 C CA . VAL A 1 126 ? -3.866 -11.020 12.203 1.00 68.62 126 VAL A CA 1
ATOM 949 C C . VAL A 1 126 ? -3.350 -9.723 12.838 1.00 68.62 126 VAL A C 1
ATOM 951 O O . VAL A 1 126 ? -3.125 -9.678 14.050 1.00 68.62 126 VAL A O 1
ATOM 954 N N . GLY A 1 127 ? -3.189 -8.677 12.021 1.00 67.56 127 GLY A N 1
ATOM 955 C CA . GLY A 1 127 ? -2.848 -7.327 12.479 1.00 67.56 127 GLY A CA 1
ATOM 956 C C . GLY A 1 127 ? -1.357 -7.029 12.674 1.00 67.56 127 GLY A C 1
ATOM 957 O O . GLY A 1 127 ? -1.026 -6.078 13.384 1.00 67.56 127 GLY A O 1
ATOM 958 N N . VAL A 1 128 ? -0.446 -7.800 12.069 1.00 80.56 128 VAL A N 1
ATOM 959 C CA . VAL A 1 128 ? 0.999 -7.494 12.095 1.00 80.56 128 VAL A CA 1
ATOM 960 C C . VAL A 1 128 ? 1.364 -6.457 11.032 1.00 80.56 128 VAL A C 1
ATOM 962 O O . VAL A 1 128 ? 1.950 -5.417 11.353 1.00 80.56 128 VAL A O 1
ATOM 965 N N . ALA A 1 129 ? 0.999 -6.710 9.776 1.00 87.62 129 ALA A N 1
ATOM 966 C CA . ALA A 1 129 ? 1.281 -5.813 8.664 1.00 87.62 129 ALA A CA 1
ATOM 967 C C . ALA A 1 129 ? 0.229 -5.942 7.560 1.00 87.62 129 ALA A C 1
ATOM 969 O O . ALA A 1 129 ? -0.344 -7.003 7.352 1.00 87.62 129 ALA A O 1
ATOM 970 N N . TRP A 1 130 ? 0.034 -4.872 6.801 1.00 91.81 130 TRP A N 1
ATOM 971 C CA . TRP A 1 130 ? -0.765 -4.872 5.582 1.00 91.81 130 TRP A CA 1
ATOM 972 C C . TRP A 1 130 ? 0.137 -4.889 4.358 1.00 91.81 130 TRP A C 1
ATOM 974 O O . TRP A 1 130 ? 1.148 -4.190 4.316 1.00 91.81 130 TRP A O 1
ATOM 984 N N . GLN A 1 131 ? -0.273 -5.619 3.331 1.00 92.25 131 GLN A N 1
ATOM 985 C CA . GLN A 1 131 ? 0.295 -5.560 1.995 1.00 92.25 131 GLN A CA 1
ATOM 986 C C . GLN A 1 131 ? -0.717 -4.951 1.036 1.00 92.25 131 GLN A C 1
ATOM 988 O O . GLN A 1 131 ? -1.864 -5.384 0.972 1.00 92.25 131 GLN A O 1
ATOM 993 N N . VAL A 1 132 ? -0.281 -3.967 0.257 1.00 93.81 132 VAL A N 1
ATOM 994 C CA . VAL A 1 132 ? -1.113 -3.308 -0.748 1.00 93.81 132 VAL A CA 1
ATOM 995 C C . VAL A 1 132 ? -0.368 -3.275 -2.073 1.00 93.81 132 VAL A C 1
ATOM 997 O O . VAL A 1 132 ? 0.684 -2.637 -2.187 1.00 93.81 132 VAL A O 1
ATOM 1000 N N . LEU A 1 133 ? -0.925 -3.931 -3.090 1.00 94.56 133 LEU A N 1
ATOM 1001 C CA . LEU A 1 133 ? -0.452 -3.797 -4.461 1.00 94.56 133 LEU A CA 1
ATOM 1002 C C . LEU A 1 133 ? -1.008 -2.506 -5.064 1.00 94.56 133 LEU A C 1
ATOM 1004 O O . LEU A 1 133 ? -2.215 -2.267 -5.092 1.00 94.56 133 LEU A O 1
ATOM 1008 N N . CYS A 1 134 ? -0.114 -1.656 -5.550 1.00 94.25 134 CYS A N 1
ATOM 1009 C CA . CYS A 1 134 ? -0.440 -0.347 -6.085 1.00 94.25 134 CYS A CA 1
ATOM 1010 C C . CYS A 1 134 ? 0.096 -0.166 -7.502 1.00 94.25 134 CYS A C 1
ATOM 1012 O O . CYS A 1 134 ? 1.125 -0.719 -7.884 1.00 94.25 134 CYS A O 1
ATOM 1014 N N . ARG A 1 135 ? -0.543 0.729 -8.252 1.00 93.06 135 ARG A N 1
ATOM 1015 C CA . ARG A 1 135 ? 0.045 1.362 -9.436 1.00 93.06 135 ARG A CA 1
ATOM 1016 C C . ARG A 1 135 ? 0.405 2.811 -9.149 1.00 93.06 135 ARG A C 1
ATOM 1018 O O . ARG A 1 135 ? -0.268 3.483 -8.368 1.00 93.06 135 ARG A O 1
ATOM 1025 N N . ALA A 1 136 ? 1.406 3.314 -9.855 1.00 88.25 136 ALA A N 1
ATOM 1026 C CA . ALA A 1 136 ? 1.815 4.712 -9.806 1.00 88.25 136 ALA A CA 1
ATOM 1027 C C . ALA A 1 136 ? 1.449 5.432 -11.121 1.00 88.25 136 ALA A C 1
ATOM 1029 O O . ALA A 1 136 ? 2.284 5.515 -12.027 1.00 88.25 136 ALA A O 1
ATOM 1030 N N . PRO A 1 137 ? 0.201 5.915 -11.289 1.00 72.12 137 PRO A N 1
ATOM 1031 C CA . PRO A 1 137 ? -0.208 6.576 -12.524 1.00 72.12 137 PRO A CA 1
ATOM 1032 C C . PRO A 1 137 ? 0.611 7.857 -12.737 1.00 72.12 137 PRO A C 1
ATOM 1034 O O . PRO A 1 137 ? 0.598 8.758 -11.905 1.00 72.12 137 PRO A O 1
ATOM 1037 N N . GLY A 1 138 ? 1.331 7.930 -13.858 1.00 67.38 138 GLY A N 1
ATOM 1038 C CA . GLY A 1 138 ? 2.171 9.079 -14.213 1.00 67.38 138 GLY A CA 1
ATOM 1039 C C . GLY A 1 138 ? 3.633 8.991 -13.759 1.00 67.38 138 GLY A C 1
ATOM 1040 O O . GLY A 1 138 ? 4.434 9.824 -14.183 1.00 67.38 138 GLY A O 1
ATOM 1041 N N . ALA A 1 139 ? 4.022 7.977 -12.976 1.00 65.31 139 ALA A N 1
ATOM 1042 C CA . ALA A 1 139 ? 5.436 7.679 -12.770 1.00 65.31 139 ALA A CA 1
ATOM 1043 C C . ALA A 1 139 ? 6.019 7.045 -14.036 1.00 65.31 139 ALA A C 1
ATOM 1045 O O . ALA A 1 139 ? 5.491 6.058 -14.550 1.00 65.31 139 ALA A O 1
ATOM 1046 N N . ARG A 1 140 ? 7.129 7.592 -14.535 1.00 58.28 140 ARG A N 1
ATOM 1047 C CA . ARG A 1 140 ? 7.959 6.877 -15.511 1.00 58.28 140 ARG A CA 1
ATOM 1048 C C . ARG A 1 140 ? 8.663 5.735 -14.780 1.00 58.28 140 ARG A C 1
ATOM 1050 O O . ARG A 1 140 ? 8.986 5.893 -13.605 1.00 58.28 140 ARG A O 1
ATOM 1057 N N . HIS A 1 141 ? 8.878 4.607 -15.460 1.00 53.44 141 HIS A N 1
ATOM 1058 C CA . HIS A 1 141 ? 9.709 3.514 -14.950 1.00 53.44 141 HIS A CA 1
ATOM 1059 C C . HIS A 1 141 ? 10.991 4.105 -14.343 1.00 53.44 141 HIS A C 1
ATOM 1061 O O . HIS A 1 141 ? 11.738 4.779 -15.055 1.00 53.44 141 HIS A O 1
ATOM 1067 N N . GLY A 1 142 ? 11.194 3.926 -13.033 1.00 47.81 142 GLY A N 1
ATOM 1068 C CA . GLY A 1 142 ? 12.462 4.271 -12.401 1.00 47.81 142 GLY A CA 1
ATOM 1069 C C . GLY A 1 142 ? 13.555 3.440 -13.061 1.00 47.81 142 GLY A C 1
ATOM 1070 O O . GLY A 1 142 ? 13.437 2.215 -13.096 1.00 47.81 142 GLY A O 1
ATOM 1071 N N . VAL A 1 143 ? 14.521 4.130 -13.668 1.00 37.12 143 VAL A N 1
ATOM 1072 C CA . VAL A 1 143 ? 15.718 3.546 -14.290 1.00 37.12 143 VAL A CA 1
ATOM 1073 C C . VAL A 1 143 ? 16.663 3.063 -13.201 1.00 37.12 143 VAL A C 1
ATOM 1075 O O . VAL A 1 143 ? 16.810 3.813 -12.208 1.00 37.12 143 VAL A O 1
#

Secondary structure (DSSP, 8-state):
---HHHHHTS-HHHHHHHHHHHSTT-EEEEE-----TTS--PBPTTSPBP-PPPPPPPEEEEE-EEEEE--HHHHHHHSGGGTTSSS-EEEEEEETTSTTSSS-EEEEETTEEEEESSPPEEESSTTSEEEEEEE-TT-----